Protein AF-A0A7S4J3V1-F1 (afdb_monomer_lite)

Sequence (109 aa):
AVALVLSMSFFHIDQRLPKKKGQKPKDRAREIEGALDWMRNKGVKPSGDEPVSSFEKLGSVPISRRTPEERKGDVDGVMNWMRNGKSESEDPTGDFTRIDQMLPKKKGQ

pLDDT: mean 73.28, std 11.99, range [40.47, 89.25]

Radius of gyration: 26.68 Å; chains: 1; bounding box: 65×53×40 Å

Secondary structure (DSSP, 8-state):
-HHHHHHHHHHHHHHHSPPPTT--HHHHHHHHHHHHHHHHHTT----TTS-----------------HHHHHHHHHHHHHHHHH---GGG-TT-HHHHHHHHS---TT-

Structure (mmCIF, N/CA/C/O backbone):
data_AF-A0A7S4J3V1-F1
#
_entry.id   AF-A0A7S4J3V1-F1
#
loop_
_atom_site.group_PDB
_atom_site.id
_atom_site.type_symbol
_atom_site.label_atom_id
_atom_site.label_alt_id
_atom_site.label_comp_id
_atom_site.label_asym_id
_atom_site.label_entity_id
_atom_site.label_seq_id
_atom_site.pdbx_PDB_ins_code
_atom_site.Cartn_x
_atom_site.Cartn_y
_atom_site.Cartn_z
_atom_site.occupancy
_atom_site.B_iso_or_equiv
_atom_site.auth_seq_id
_atom_site.auth_comp_id
_atom_site.auth_asym_id
_atom_site.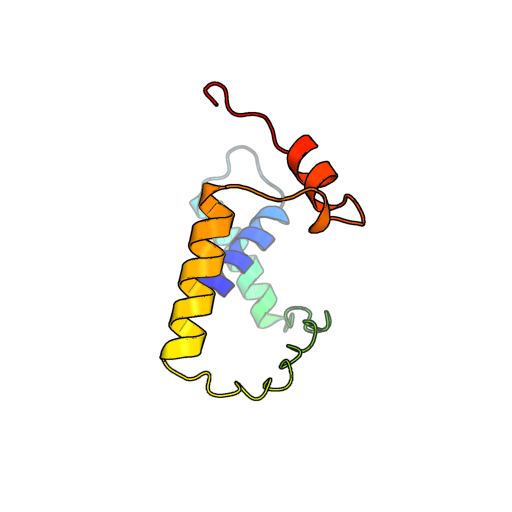auth_atom_id
_atom_site.pdbx_PDB_model_num
ATOM 1 N N . ALA A 1 1 ? 1.010 -16.928 -1.311 1.00 55.88 1 ALA A N 1
ATOM 2 C CA . ALA A 1 1 ? 0.104 -16.410 -2.362 1.00 55.88 1 ALA A CA 1
ATOM 3 C C . ALA A 1 1 ? -1.281 -17.070 -2.319 1.00 55.88 1 ALA A C 1
ATOM 5 O O . ALA A 1 1 ? -2.251 -16.371 -2.072 1.00 55.88 1 ALA A O 1
ATOM 6 N N . VAL A 1 2 ? -1.395 -18.398 -2.466 1.00 50.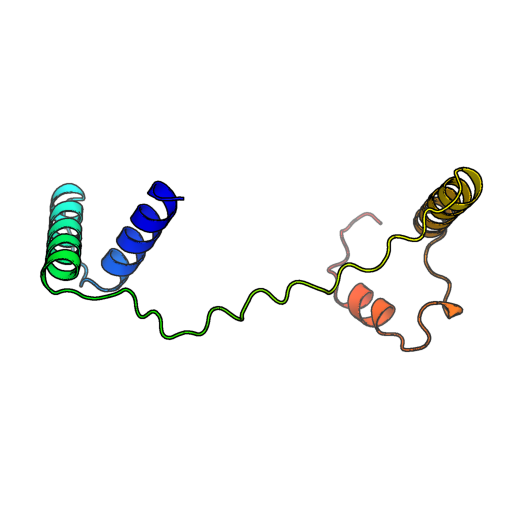22 2 VAL A N 1
ATOM 7 C CA . VAL A 1 2 ? -2.690 -19.119 -2.566 1.00 50.22 2 VAL A CA 1
ATOM 8 C C . VAL A 1 2 ? -3.631 -18.909 -1.364 1.00 50.22 2 VAL A C 1
ATOM 10 O O . VAL A 1 2 ? -4.816 -18.652 -1.553 1.00 50.22 2 VAL A O 1
ATOM 13 N N . ALA A 1 3 ? -3.112 -18.930 -0.130 1.00 56.34 3 ALA A N 1
ATOM 14 C CA . ALA A 1 3 ? -3.921 -18.708 1.078 1.00 56.34 3 ALA A CA 1
ATOM 15 C C . ALA A 1 3 ? -4.501 -17.281 1.183 1.00 56.34 3 ALA A C 1
ATOM 17 O O . ALA A 1 3 ? -5.609 -17.098 1.681 1.00 56.34 3 ALA A O 1
ATOM 18 N N . LEU A 1 4 ? -3.782 -16.274 0.668 1.00 54.53 4 LEU A N 1
ATOM 19 C CA . LEU A 1 4 ? -4.252 -14.883 0.649 1.00 54.53 4 LEU A CA 1
ATOM 20 C C . LEU A 1 4 ? -5.386 -14.697 -0.364 1.00 54.53 4 LEU A C 1
ATOM 22 O O . LEU A 1 4 ? -6.396 -14.081 -0.042 1.00 54.53 4 LEU A O 1
ATOM 26 N N . VAL A 1 5 ? -5.255 -15.293 -1.553 1.00 58.44 5 VAL A N 1
ATOM 27 C CA . VAL A 1 5 ? -6.286 -15.239 -2.604 1.00 58.44 5 VAL A CA 1
ATOM 28 C C . VAL A 1 5 ? -7.581 -15.913 -2.139 1.00 58.44 5 VAL A C 1
ATOM 30 O O . VAL A 1 5 ? -8.671 -15.377 -2.350 1.00 58.44 5 VAL A O 1
ATOM 33 N N . LEU A 1 6 ? -7.473 -17.051 -1.446 1.00 67.25 6 LEU A N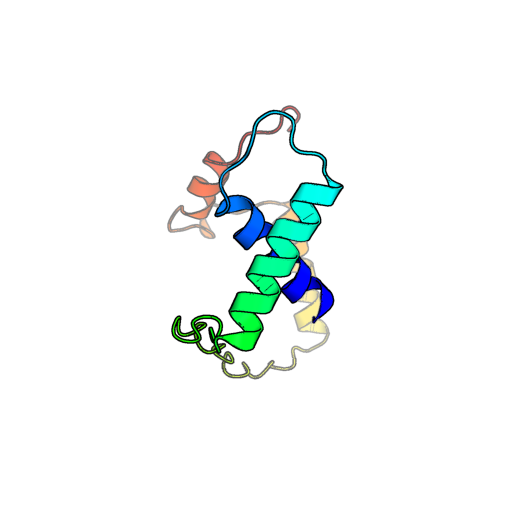 1
ATOM 34 C CA . LEU A 1 6 ? -8.626 -17.766 -0.896 1.00 67.25 6 LEU A CA 1
ATOM 35 C C . LEU A 1 6 ? -9.337 -16.959 0.206 1.00 67.25 6 LEU A C 1
ATOM 37 O O . LEU A 1 6 ? -10.562 -16.858 0.193 1.00 67.25 6 LEU A O 1
ATOM 41 N N . SER A 1 7 ? -8.571 -16.338 1.111 1.00 70.81 7 SER A N 1
ATOM 42 C CA . SER A 1 7 ? -9.101 -15.482 2.183 1.00 70.81 7 SER A CA 1
ATOM 43 C C . SER A 1 7 ? -9.833 -14.248 1.634 1.00 70.81 7 SER A C 1
ATOM 45 O O . SER A 1 7 ? -10.947 -13.932 2.053 1.00 70.81 7 SER A O 1
ATOM 47 N N . MET A 1 8 ? -9.260 -13.599 0.615 1.00 70.75 8 MET A N 1
ATOM 48 C CA . MET A 1 8 ? -9.853 -12.420 -0.024 1.00 70.75 8 MET A CA 1
ATOM 49 C C . MET A 1 8 ? -11.144 -12.759 -0.788 1.00 70.75 8 MET A C 1
ATOM 51 O O . MET A 1 8 ? -12.124 -12.016 -0.721 1.00 70.75 8 MET A O 1
ATOM 55 N N . SER A 1 9 ? -11.182 -13.925 -1.441 1.00 73.88 9 SER A N 1
ATOM 56 C CA . SER A 1 9 ? -12.381 -14.428 -2.128 1.00 73.88 9 SER A CA 1
ATOM 57 C C . SER A 1 9 ? -13.520 -14.730 -1.148 1.00 73.88 9 SER A C 1
ATOM 59 O O . SER A 1 9 ? -14.671 -14.387 -1.411 1.00 73.88 9 SER A O 1
ATOM 61 N N . PHE A 1 10 ? -13.202 -15.331 0.003 1.00 80.25 10 PHE A N 1
ATOM 62 C CA . PHE A 1 10 ? -14.186 -15.664 1.033 1.00 80.25 10 PHE A CA 1
ATOM 63 C C . PHE A 1 10 ? -14.875 -14.411 1.593 1.00 80.25 10 PHE A C 1
ATOM 65 O O . PHE A 1 10 ? -16.102 -14.357 1.668 1.00 80.25 10 PHE A O 1
ATOM 72 N N . PHE A 1 11 ? -14.098 -13.375 1.922 1.00 81.81 11 PHE A N 1
ATOM 73 C CA . PHE A 1 11 ? -14.629 -12.117 2.450 1.00 81.81 11 PHE A CA 1
ATOM 74 C C . PHE A 1 11 ? -15.527 -11.385 1.446 1.00 81.81 11 PHE A C 1
ATOM 76 O O . PHE A 1 11 ? -16.592 -10.888 1.810 1.00 81.81 11 PHE A O 1
ATOM 83 N N . HIS A 1 12 ? -15.135 -11.347 0.169 1.00 79.94 12 HIS A N 1
ATOM 84 C CA . HIS A 1 12 ? -15.938 -10.690 -0.861 1.00 79.94 12 HIS A CA 1
ATOM 85 C C . HIS A 1 12 ? -17.309 -11.360 -1.033 1.00 79.94 12 HIS A C 1
ATOM 87 O O . HIS A 1 12 ? -18.328 -10.680 -1.136 1.00 79.94 12 HIS A O 1
ATOM 93 N N . ILE A 1 13 ? -17.355 -12.693 -1.016 1.00 84.81 13 ILE A N 1
ATOM 94 C CA . ILE A 1 13 ? -18.607 -13.451 -1.134 1.00 84.81 13 ILE A CA 1
ATOM 95 C C . ILE A 1 13 ? -19.478 -13.255 0.108 1.00 84.81 13 ILE A C 1
ATOM 97 O O . ILE A 1 13 ? -20.681 -13.024 -0.018 1.00 84.81 13 ILE A O 1
ATOM 101 N N . ASP A 1 14 ? -18.878 -13.257 1.300 1.00 84.94 14 ASP A N 1
ATOM 102 C CA . ASP A 1 14 ? -19.587 -12.953 2.544 1.00 84.94 14 ASP A CA 1
ATOM 103 C C . ASP A 1 14 ? -20.265 -11.570 2.511 1.00 84.94 14 ASP A C 1
ATOM 105 O O . ASP A 1 14 ? -21.389 -11.414 2.983 1.00 84.94 14 ASP A O 1
ATOM 109 N N . GLN A 1 15 ? -19.651 -10.557 1.899 1.00 85.94 15 GLN A N 1
ATOM 110 C CA . GLN A 1 15 ? -20.277 -9.236 1.776 1.00 85.94 15 GLN A CA 1
ATOM 111 C C . GLN A 1 15 ? -21.465 -9.191 0.805 1.00 85.94 15 GLN A C 1
ATOM 113 O O . GLN A 1 15 ? -22.358 -8.360 0.973 1.00 85.94 15 GLN A O 1
ATOM 118 N N . ARG A 1 16 ? -21.482 -10.055 -0.215 1.00 83.94 16 ARG A N 1
ATOM 119 C CA . ARG A 1 16 ? -22.513 -10.075 -1.267 1.00 83.94 16 ARG A CA 1
ATOM 120 C C . ARG A 1 16 ? -23.732 -10.921 -0.899 1.00 83.94 16 ARG A C 1
ATOM 122 O O . ARG A 1 16 ? -24.808 -10.706 -1.452 1.00 83.94 16 ARG A O 1
ATOM 129 N N . LEU A 1 17 ? -23.576 -11.885 0.007 1.00 84.00 17 LEU A N 1
ATOM 130 C CA . LEU A 1 17 ? -24.668 -12.759 0.426 1.00 84.00 17 LEU A CA 1
ATOM 131 C C . LEU A 1 17 ? -25.574 -12.068 1.461 1.00 84.00 17 LEU A C 1
ATOM 133 O O . LEU A 1 17 ? -25.064 -11.517 2.443 1.00 84.00 17 LEU A O 1
ATOM 137 N N . PRO A 1 18 ? -26.910 -12.167 1.326 1.00 85.94 18 PRO A N 1
ATOM 138 C CA . PRO A 1 18 ? -27.842 -11.603 2.296 1.00 85.94 18 PRO A CA 1
ATOM 139 C C . PRO A 1 18 ? -27.617 -12.208 3.687 1.00 85.94 18 PRO A C 1
ATOM 141 O O . PRO A 1 18 ? -27.425 -13.417 3.836 1.00 85.94 18 PRO A O 1
ATOM 144 N N . LYS A 1 19 ? -27.637 -11.359 4.721 1.00 83.56 19 LYS A N 1
ATOM 145 C CA . LYS A 1 19 ? -27.446 -11.780 6.115 1.00 83.56 19 LYS A CA 1
ATOM 146 C C . LYS A 1 19 ? -28.792 -12.106 6.754 1.00 83.56 19 LYS A C 1
ATOM 148 O O . LYS A 1 19 ? -29.688 -11.265 6.785 1.00 83.56 19 LYS A O 1
ATOM 153 N N . LYS A 1 20 ? -28.924 -13.317 7.299 1.00 83.94 20 LYS A N 1
ATOM 154 C CA . LYS A 1 20 ? -30.115 -13.758 8.043 1.00 83.94 20 LYS A CA 1
ATOM 155 C C . LYS A 1 20 ? -29.902 -13.513 9.540 1.00 83.94 20 LYS A C 1
ATOM 157 O O . LYS A 1 20 ? -28.853 -13.857 10.088 1.00 83.94 20 LYS A O 1
ATOM 162 N N . LYS A 1 21 ? -30.888 -12.926 10.226 1.00 79.19 21 LYS A N 1
ATOM 163 C CA . LYS A 1 21 ? -30.811 -12.667 11.676 1.00 79.19 21 LYS A CA 1
ATOM 164 C C . LYS A 1 21 ? -30.765 -14.005 12.432 1.00 79.19 21 LYS A C 1
ATOM 166 O O . LYS A 1 21 ? -31.649 -14.833 12.253 1.00 79.19 21 LYS A O 1
ATOM 171 N N . GLY A 1 22 ? -29.735 -14.219 13.255 1.00 83.00 22 GLY A N 1
ATOM 172 C CA . GLY A 1 22 ? -29.554 -15.460 14.028 1.00 83.00 22 GLY A CA 1
ATOM 173 C C . 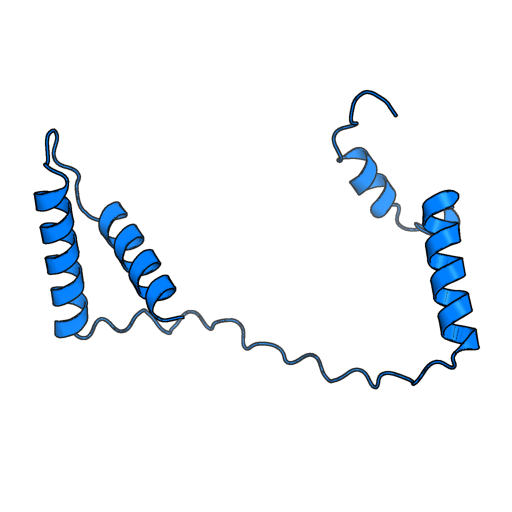GLY A 1 22 ? -28.876 -16.620 13.283 1.00 83.00 22 GLY A C 1
ATOM 174 O O . GLY A 1 22 ? -28.892 -17.746 13.775 1.00 83.00 22 GLY A O 1
ATOM 175 N N . GLN A 1 23 ? -28.276 -16.377 12.112 1.00 85.25 23 GLN A N 1
ATOM 176 C CA . GLN A 1 23 ? -27.533 -17.403 11.376 1.00 85.25 23 GLN A CA 1
ATOM 177 C C . GLN A 1 23 ? -26.318 -17.898 12.173 1.00 85.25 23 GLN A C 1
ATOM 179 O O . GLN A 1 23 ? -25.507 -17.102 12.650 1.00 85.25 23 GLN A O 1
ATOM 184 N N . LYS A 1 24 ? -26.162 -19.222 12.292 1.00 89.25 24 LYS A N 1
ATOM 185 C CA . LYS A 1 24 ? -24.990 -19.808 12.951 1.00 89.25 24 LYS A CA 1
ATOM 186 C C . LYS A 1 24 ? -23.747 -19.624 12.069 1.00 89.25 24 LYS A C 1
ATOM 188 O O . LYS A 1 24 ? -23.845 -19.811 10.854 1.00 89.25 24 LYS A O 1
ATOM 193 N N . PRO A 1 25 ? -22.558 -19.379 12.650 1.00 84.69 25 PRO A N 1
ATOM 194 C CA . PRO A 1 25 ? -21.316 -19.231 11.884 1.00 84.69 25 PRO A CA 1
ATOM 195 C C . PRO A 1 25 ? -21.018 -20.413 10.948 1.00 84.69 25 PRO A C 1
ATOM 197 O O . PRO A 1 25 ? -20.545 -20.222 9.832 1.00 84.69 25 PRO A O 1
ATOM 200 N N . LYS A 1 26 ? -21.361 -21.639 11.367 1.00 86.44 26 LYS A N 1
ATOM 201 C CA . LYS A 1 26 ? -21.192 -22.856 10.557 1.00 86.44 26 LYS A CA 1
ATOM 202 C C . LYS A 1 26 ? -22.104 -22.887 9.330 1.00 86.44 26 LYS A C 1
ATOM 204 O O . LYS A 1 26 ? -21.673 -23.297 8.257 1.00 86.44 26 LYS A O 1
ATOM 209 N N . ASP A 1 27 ? -23.349 -22.447 9.483 1.00 86.81 27 ASP A N 1
ATOM 210 C CA . ASP A 1 27 ? -24.297 -22.382 8.369 1.00 86.81 27 ASP A CA 1
ATOM 211 C C . ASP A 1 27 ? -23.902 -21.265 7.398 1.00 86.81 27 ASP A C 1
ATOM 213 O O . ASP A 1 27 ? -24.039 -21.421 6.188 1.00 86.81 27 ASP A O 1
ATOM 217 N N . ARG A 1 28 ? -23.316 -20.178 7.916 1.00 89.12 28 ARG A N 1
ATOM 218 C CA . ARG A 1 28 ? -22.748 -19.114 7.089 1.00 89.12 28 ARG A CA 1
ATOM 219 C C . ARG A 1 28 ? -21.556 -19.587 6.257 1.00 89.12 28 ARG A C 1
ATOM 221 O O . ARG A 1 28 ? -21.508 -19.313 5.062 1.00 89.12 28 ARG A O 1
ATOM 228 N N . ALA A 1 29 ? -20.630 -20.327 6.865 1.00 87.44 29 ALA A N 1
ATOM 229 C CA . ALA A 1 29 ? -19.483 -20.889 6.156 1.00 87.44 29 ALA A CA 1
ATOM 230 C C . ALA A 1 29 ? -19.918 -21.805 4.998 1.00 87.44 29 ALA A C 1
ATOM 232 O O . ALA A 1 29 ? -19.398 -21.669 3.896 1.00 87.44 29 ALA A O 1
ATOM 233 N N . ARG A 1 30 ? -20.936 -22.653 5.207 1.00 89.25 30 ARG A N 1
ATOM 234 C CA . ARG A 1 30 ? -21.484 -23.536 4.159 1.00 89.25 30 ARG A CA 1
ATOM 235 C C . ARG A 1 30 ? -22.111 -22.779 2.990 1.00 89.25 30 ARG A C 1
ATOM 237 O O . ARG A 1 30 ? -21.951 -23.189 1.846 1.00 89.25 30 ARG A O 1
ATOM 244 N N . GLU A 1 31 ? -22.831 -21.689 3.259 1.00 87.50 31 GLU A N 1
ATOM 245 C CA . GLU A 1 31 ? -23.402 -20.851 2.194 1.00 87.50 31 GLU A CA 1
ATOM 246 C C . GLU A 1 31 ? -22.295 -20.206 1.338 1.00 87.50 31 GLU A C 1
ATOM 248 O O . GLU A 1 31 ? -22.407 -20.162 0.113 1.00 87.50 31 GLU A O 1
ATOM 253 N N . ILE A 1 32 ? -21.200 -19.765 1.967 1.00 87.81 32 ILE A N 1
ATOM 254 C CA . ILE A 1 32 ? -20.043 -19.190 1.263 1.00 87.81 32 ILE A CA 1
ATOM 255 C C . ILE A 1 32 ? -19.283 -20.265 0.475 1.00 87.81 32 ILE A C 1
ATOM 257 O O . ILE A 1 32 ? -18.900 -20.025 -0.668 1.00 87.81 32 ILE A O 1
ATOM 261 N N . GLU A 1 33 ? -19.098 -21.460 1.042 1.00 87.25 33 GLU A N 1
ATOM 262 C CA . GLU A 1 33 ? -18.501 -22.607 0.345 1.00 87.25 33 GLU A CA 1
ATOM 263 C C . GLU A 1 33 ? -19.316 -23.010 -0.888 1.00 87.25 33 GLU A C 1
ATOM 265 O O . GLU A 1 33 ? -18.736 -23.218 -1.951 1.00 87.25 33 GLU A O 1
ATOM 270 N N . GLY A 1 34 ? -20.648 -23.048 -0.785 1.00 87.25 34 GLY A N 1
ATOM 271 C CA . GLY A 1 34 ? -21.525 -23.342 -1.921 1.00 87.25 34 GLY A CA 1
ATOM 272 C C . GLY A 1 34 ? -21.445 -22.288 -3.028 1.00 87.25 34 GLY A C 1
ATOM 273 O O . GLY A 1 34 ? -21.411 -22.629 -4.209 1.00 87.25 34 GLY A O 1
ATOM 274 N N . ALA A 1 35 ? -21.347 -21.006 -2.664 1.00 84.50 35 ALA A N 1
ATOM 275 C CA . ALA A 1 35 ? -21.132 -19.928 -3.628 1.00 84.50 35 ALA A CA 1
ATOM 276 C C . ALA A 1 35 ? -19.743 -20.012 -4.294 1.00 84.50 35 ALA A C 1
ATOM 278 O O . ALA A 1 35 ? -19.631 -19.821 -5.505 1.00 84.50 35 ALA A O 1
ATOM 279 N N . LEU A 1 36 ? -18.695 -20.353 -3.534 1.00 82.06 36 LEU A N 1
ATOM 280 C CA . LEU A 1 36 ? -17.345 -20.584 -4.061 1.00 82.06 36 LEU A CA 1
ATOM 281 C C . LEU A 1 36 ? -17.293 -21.779 -5.020 1.00 82.06 36 LEU A C 1
ATOM 283 O O . LEU A 1 36 ? -16.668 -21.682 -6.076 1.00 82.06 36 LEU A O 1
ATOM 287 N N . ASP A 1 37 ? -17.933 -22.892 -4.665 1.00 85.31 37 ASP A N 1
ATOM 288 C CA . ASP A 1 37 ? -18.006 -24.089 -5.507 1.00 85.31 37 ASP A CA 1
ATOM 289 C C . ASP A 1 37 ? -18.759 -23.802 -6.811 1.00 85.31 37 ASP A C 1
ATOM 291 O O . ASP A 1 37 ? -18.285 -24.123 -7.902 1.00 85.31 37 ASP A O 1
ATOM 295 N N . TRP A 1 38 ? -19.866 -23.059 -6.723 1.00 83.19 38 TRP A N 1
ATOM 296 C CA . TRP A 1 38 ? -20.603 -22.599 -7.895 1.00 83.19 38 TRP A CA 1
ATOM 297 C C . TRP A 1 38 ? -19.742 -21.723 -8.818 1.00 83.19 38 TRP A C 1
ATOM 299 O O . TRP A 1 38 ? -19.738 -21.940 -10.029 1.00 83.19 38 TRP A O 1
ATOM 309 N N . MET A 1 39 ? -18.963 -20.783 -8.271 1.00 77.44 39 MET A N 1
ATOM 310 C CA . MET A 1 39 ? -18.062 -19.930 -9.060 1.00 77.44 39 MET A CA 1
ATOM 311 C C . MET A 1 39 ? -16.955 -20.729 -9.762 1.00 77.44 39 MET A C 1
ATOM 313 O O . MET A 1 39 ? -16.644 -20.451 -10.924 1.00 77.44 39 MET A O 1
ATOM 317 N N . ARG A 1 40 ? -16.390 -21.739 -9.087 1.00 76.94 40 ARG A N 1
ATOM 318 C CA . ARG A 1 40 ? -15.371 -22.634 -9.661 1.00 76.94 40 ARG A CA 1
ATOM 319 C C . ARG A 1 40 ? -15.946 -23.500 -10.780 1.00 76.94 40 ARG A C 1
ATOM 321 O O . ARG A 1 40 ? -15.326 -23.614 -11.834 1.00 76.94 40 ARG A O 1
ATOM 328 N N . ASN A 1 41 ? -17.146 -24.045 -10.586 1.00 76.81 41 ASN A N 1
ATOM 329 C CA . ASN A 1 41 ? -17.761 -24.981 -11.530 1.00 76.81 41 ASN A CA 1
ATOM 330 C C . ASN A 1 41 ? -18.443 -24.279 -12.714 1.00 76.81 41 ASN A C 1
ATOM 332 O O . ASN A 1 41 ? -18.566 -24.865 -13.787 1.00 76.81 41 ASN A O 1
ATOM 336 N N . LYS A 1 42 ? -18.878 -23.021 -12.556 1.00 68.56 42 LYS A N 1
ATOM 337 C CA . LYS A 1 42 ? -19.463 -22.210 -13.639 1.00 68.56 42 LYS A CA 1
ATOM 338 C C . LYS A 1 42 ? -18.438 -21.424 -14.454 1.00 68.56 42 LYS A 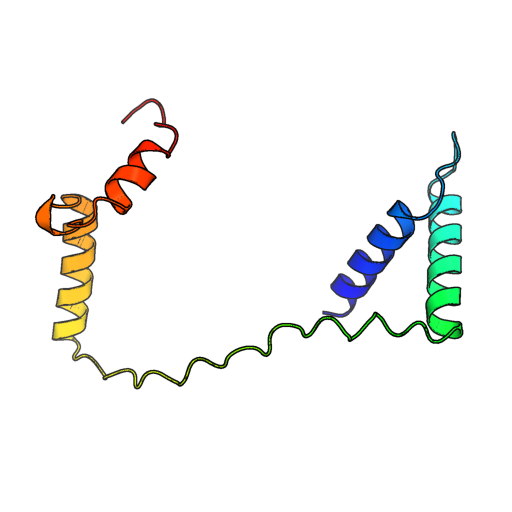C 1
ATOM 340 O O . LYS A 1 42 ? -18.833 -20.693 -15.356 1.00 68.56 42 LYS A O 1
ATOM 345 N N . GLY A 1 43 ? -17.141 -21.591 -14.182 1.00 57.59 43 GLY A N 1
ATOM 346 C CA . GLY A 1 43 ? -16.091 -20.942 -14.963 1.00 57.59 43 GLY A CA 1
ATOM 347 C C . GLY A 1 43 ? -16.133 -19.420 -14.852 1.00 57.59 43 GLY A C 1
ATOM 348 O O . GLY A 1 43 ? -15.823 -18.730 -15.823 1.00 57.59 43 GLY A O 1
ATOM 349 N N . VAL A 1 44 ? -16.514 -18.891 -13.681 1.00 55.25 44 VAL A N 1
ATOM 350 C CA . VAL A 1 44 ? -16.358 -17.465 -13.387 1.00 55.25 44 VAL A CA 1
ATOM 351 C C . VAL A 1 44 ? -14.860 -17.227 -13.261 1.00 55.25 44 VAL A C 1
ATOM 353 O O . VAL A 1 44 ? -14.271 -17.372 -12.190 1.00 55.25 44 VAL A O 1
ATOM 356 N N . LYS A 1 45 ? -14.210 -16.935 -14.390 1.00 55.62 45 LYS A N 1
ATOM 357 C CA . LYS A 1 45 ? -12.856 -16.396 -14.373 1.00 55.62 45 LYS A CA 1
ATOM 358 C C . LYS A 1 45 ? -12.931 -15.155 -13.479 1.00 55.62 45 LYS A C 1
ATOM 360 O O . LYS A 1 45 ? -13.834 -14.343 -13.705 1.00 55.62 45 LYS A O 1
ATOM 365 N N . PRO A 1 46 ? -12.079 -15.004 -12.446 1.00 57.12 46 PRO A N 1
ATOM 366 C CA . PRO A 1 46 ? -11.959 -13.706 -11.798 1.00 57.12 46 PRO A CA 1
ATOM 367 C C . PRO A 1 46 ? -11.714 -12.727 -12.938 1.00 57.12 46 PRO A C 1
ATOM 369 O O . PRO A 1 46 ? -10.803 -12.986 -13.720 1.00 57.12 46 PRO A O 1
ATOM 372 N N . SER A 1 47 ? -12.607 -11.745 -13.107 1.00 48.41 47 SER A N 1
ATOM 373 C CA . SER A 1 47 ? -12.549 -10.755 -14.183 1.00 48.41 47 SER A CA 1
ATOM 374 C C . SER A 1 47 ? -11.101 -10.315 -14.333 1.00 48.41 47 SER A C 1
ATOM 376 O O . SER A 1 47 ? -10.579 -9.588 -13.492 1.00 48.41 47 SER A O 1
ATOM 378 N N . GLY A 1 48 ? -10.441 -10.859 -15.353 1.00 52.75 48 GLY A N 1
ATOM 379 C CA . GLY A 1 48 ? -9.034 -10.631 -15.658 1.00 52.75 48 GLY A CA 1
ATOM 380 C C . GLY A 1 48 ? -8.873 -9.391 -16.523 1.00 52.75 48 GLY A C 1
ATOM 381 O O . GLY A 1 48 ? -7.871 -9.265 -17.211 1.00 52.75 48 GLY A O 1
ATOM 382 N N . ASP A 1 49 ? -9.887 -8.527 -16.511 1.00 52.72 49 ASP A N 1
ATOM 383 C CA . ASP A 1 49 ? -10.065 -7.418 -17.436 1.00 52.72 49 ASP A CA 1
ATOM 384 C C . ASP A 1 49 ? -10.065 -6.060 -16.721 1.00 52.72 49 ASP A C 1
ATOM 386 O O . ASP A 1 49 ? -10.416 -5.051 -17.323 1.00 52.72 49 ASP A O 1
ATOM 390 N N . GLU A 1 50 ? -9.639 -5.991 -15.454 1.00 54.31 50 GLU A N 1
ATOM 391 C CA . GLU A 1 50 ? -8.852 -4.810 -15.105 1.00 54.31 50 GLU A CA 1
ATOM 392 C C . GLU A 1 50 ? -7.450 -5.087 -15.635 1.00 54.31 50 GLU A C 1
ATOM 394 O O . GLU A 1 50 ? -6.840 -6.077 -15.207 1.00 54.31 50 GLU A O 1
ATOM 399 N N . PRO A 1 51 ? -6.917 -4.263 -16.557 1.00 57.41 51 PRO A N 1
ATOM 400 C CA . PRO A 1 51 ? -5.490 -4.262 -16.772 1.00 57.41 51 PRO A CA 1
ATOM 401 C C . PRO A 1 51 ? -4.890 -3.891 -15.420 1.00 57.41 51 PRO A C 1
ATOM 403 O O . PRO A 1 51 ? -4.858 -2.720 -15.049 1.00 57.41 51 PRO A O 1
ATOM 406 N N . VAL A 1 52 ? -4.444 -4.896 -14.656 1.00 56.38 52 VAL A N 1
ATOM 407 C CA . VAL A 1 52 ? -3.415 -4.692 -13.645 1.00 56.38 52 VAL A CA 1
ATOM 408 C C . VAL A 1 52 ? -2.362 -3.903 -14.385 1.00 56.38 52 VAL A C 1
ATOM 410 O O . VAL A 1 52 ? -1.812 -4.416 -15.362 1.00 56.38 52 VAL A O 1
ATOM 413 N N . SER A 1 53 ? -2.234 -2.621 -14.036 1.00 57.88 53 SER A N 1
ATOM 414 C CA . SER A 1 53 ? -1.328 -1.703 -14.705 1.00 57.88 53 SER A CA 1
ATOM 415 C C . SER A 1 53 ? -0.030 -2.466 -14.874 1.00 57.88 53 SER A C 1
ATOM 417 O O . SER A 1 53 ? 0.541 -2.924 -13.879 1.00 57.88 53 SER A O 1
ATOM 419 N N . SER A 1 54 ? 0.317 -2.770 -16.134 1.00 62.78 54 SER A N 1
ATOM 420 C CA . SER A 1 54 ? 1.498 -3.569 -16.446 1.00 62.78 54 SER A CA 1
ATOM 421 C C . SER A 1 54 ? 2.597 -3.024 -15.570 1.00 62.78 54 SER A C 1
ATOM 423 O O . SER A 1 54 ? 2.812 -1.815 -15.597 1.00 62.78 54 SER A O 1
ATOM 425 N N . PHE A 1 55 ? 3.192 -3.877 -14.731 1.00 60.84 55 PHE A N 1
ATOM 426 C CA . PHE A 1 55 ? 4.265 -3.457 -13.847 1.00 60.84 55 PHE A CA 1
ATOM 427 C C . PHE A 1 55 ? 5.303 -2.784 -14.736 1.00 60.84 55 PHE A C 1
ATOM 429 O O . PHE A 1 55 ? 6.010 -3.462 -15.487 1.00 60.84 55 PHE A O 1
ATOM 436 N N . GLU A 1 56 ? 5.308 -1.450 -14.725 1.00 66.44 56 GLU A N 1
ATOM 437 C CA . GLU A 1 56 ? 6.240 -0.660 -15.496 1.00 66.44 56 GLU A CA 1
ATOM 438 C C . GLU A 1 56 ? 7.573 -0.962 -14.854 1.00 66.44 56 GLU A C 1
ATOM 440 O O . GLU A 1 56 ? 7.909 -0.481 -13.770 1.00 66.44 56 GLU A O 1
ATOM 445 N N . LYS A 1 57 ? 8.296 -1.885 -15.482 1.00 65.38 57 LYS A N 1
ATOM 446 C CA . LYS A 1 57 ? 9.637 -2.237 -15.081 1.00 65.38 57 LYS A CA 1
ATOM 447 C C . LYS A 1 57 ? 10.452 -0.994 -15.379 1.00 65.38 57 LYS A C 1
ATOM 449 O O . LYS A 1 57 ? 10.907 -0.823 -16.507 1.00 65.38 57 LYS A O 1
ATOM 454 N N . LEU A 1 58 ? 10.532 -0.105 -14.387 1.00 65.44 58 LEU A N 1
ATOM 455 C CA . LEU A 1 58 ? 11.319 1.114 -14.443 1.00 65.44 58 LEU A CA 1
ATOM 456 C C . LEU A 1 58 ? 12.659 0.714 -15.046 1.00 65.44 58 LEU A C 1
ATOM 458 O O . LEU A 1 58 ? 13.318 -0.201 -14.533 1.00 65.44 58 LEU A O 1
ATOM 462 N N . GLY A 1 59 ? 12.981 1.309 -16.200 1.00 62.56 59 GLY A N 1
ATOM 463 C CA . GLY A 1 59 ? 14.234 1.045 -16.890 1.00 62.56 59 GLY A CA 1
ATOM 464 C C . GLY A 1 59 ? 15.336 1.112 -15.850 1.00 62.56 59 GLY A C 1
ATOM 465 O O . GLY A 1 59 ? 15.351 2.043 -15.044 1.00 62.56 59 GLY A O 1
ATOM 466 N N . SER A 1 60 ? 16.164 0.069 -15.773 1.00 63.97 60 SER A N 1
ATOM 467 C CA . SER A 1 60 ? 17.204 0.002 -14.756 1.00 63.97 60 SER A CA 1
ATOM 468 C C . SER A 1 60 ? 18.049 1.256 -14.892 1.00 63.97 60 SER A C 1
ATOM 470 O O . SER A 1 60 ? 18.791 1.398 -15.862 1.00 63.97 60 SER A O 1
ATOM 472 N N . VAL A 1 61 ? 17.881 2.189 -13.953 1.00 62.91 61 VAL A N 1
ATOM 473 C CA . VAL A 1 61 ? 18.723 3.373 -13.897 1.00 62.91 61 VAL A CA 1
ATOM 474 C C . VAL A 1 61 ? 20.126 2.816 -13.710 1.00 62.91 61 VAL A C 1
ATOM 476 O O . VAL A 1 61 ? 20.326 2.050 -12.759 1.00 62.91 61 VAL A O 1
ATOM 479 N N . PRO A 1 62 ? 21.075 3.093 -14.621 1.00 61.91 62 PRO A N 1
ATOM 480 C CA . PRO A 1 62 ? 22.441 2.662 -14.420 1.00 61.91 62 PRO A CA 1
ATOM 481 C C . PRO A 1 62 ? 22.867 3.233 -13.075 1.00 61.91 62 PRO A C 1
ATOM 483 O O . PRO A 1 62 ? 22.950 4.449 -12.902 1.00 61.91 62 PRO A O 1
ATOM 486 N N . ILE A 1 63 ? 23.038 2.350 -12.089 1.00 59.09 63 ILE A N 1
ATOM 487 C CA . ILE A 1 63 ? 23.491 2.763 -10.774 1.00 59.09 63 ILE A CA 1
ATOM 488 C C . ILE A 1 63 ? 24.944 3.163 -10.996 1.00 59.09 63 ILE A C 1
ATOM 490 O O . ILE A 1 63 ? 25.838 2.325 -11.132 1.00 59.09 63 ILE A O 1
ATOM 494 N N . SER A 1 64 ? 25.166 4.461 -11.196 1.00 63.22 64 SER A N 1
ATOM 495 C CA . SER A 1 64 ? 26.519 4.976 -11.289 1.00 63.22 64 SER A CA 1
ATOM 496 C C . SER A 1 64 ? 27.182 4.603 -9.972 1.00 63.22 64 SER A C 1
ATOM 498 O O . SER A 1 64 ? 26.670 4.911 -8.890 1.00 63.22 64 SER A O 1
ATOM 500 N N . ARG A 1 65 ? 28.244 3.803 -10.055 1.00 67.75 65 ARG A N 1
ATOM 501 C CA . ARG A 1 65 ? 28.936 3.255 -8.892 1.00 67.75 65 ARG A CA 1
ATOM 502 C C . ARG A 1 65 ? 29.628 4.426 -8.193 1.00 67.75 65 ARG A C 1
ATOM 504 O O . ARG A 1 65 ? 30.772 4.725 -8.502 1.00 67.75 65 ARG A O 1
ATOM 511 N N . ARG A 1 66 ? 28.925 5.091 -7.270 1.00 71.06 66 ARG A N 1
ATOM 512 C CA . ARG A 1 66 ? 29.513 6.152 -6.441 1.00 71.06 66 ARG A CA 1
ATOM 513 C C . ARG A 1 66 ? 30.738 5.611 -5.721 1.00 71.06 66 ARG A C 1
ATOM 515 O O . ARG A 1 66 ? 30.701 4.467 -5.238 1.00 71.06 66 ARG A O 1
ATOM 522 N N . THR A 1 67 ? 31.796 6.402 -5.632 1.00 79.31 67 THR A N 1
ATOM 523 C CA . THR A 1 67 ? 32.974 6.051 -4.841 1.00 79.31 67 THR A CA 1
ATOM 524 C C . THR A 1 67 ? 32.605 5.981 -3.352 1.00 79.31 67 THR A C 1
ATOM 526 O O . THR A 1 67 ? 31.569 6.511 -2.932 1.00 79.31 67 THR A O 1
ATOM 529 N N . PRO A 1 68 ? 33.384 5.269 -2.523 1.00 79.69 68 PRO A N 1
ATOM 530 C CA . PRO A 1 68 ? 33.176 5.265 -1.075 1.00 79.69 68 PRO A CA 1
ATOM 531 C C . PRO A 1 68 ? 33.127 6.678 -0.467 1.00 79.69 68 PRO A C 1
ATOM 533 O O . PRO A 1 68 ? 32.341 6.918 0.449 1.00 79.69 68 PRO A O 1
ATOM 536 N N . GLU A 1 69 ? 33.915 7.611 -1.004 1.00 83.75 69 GLU A N 1
ATOM 537 C CA . GLU A 1 69 ? 33.994 9.005 -0.560 1.00 83.75 69 GLU A CA 1
ATOM 538 C C . GLU A 1 69 ? 32.709 9.775 -0.883 1.00 83.75 69 GLU A C 1
ATOM 540 O O . GLU A 1 69 ? 32.170 10.458 -0.013 1.00 83.75 69 GLU A O 1
ATOM 545 N N . GLU A 1 70 ? 32.171 9.609 -2.095 1.00 83.38 70 GLU A N 1
ATOM 546 C CA . GLU A 1 70 ? 30.902 10.222 -2.504 1.00 83.38 70 GLU A CA 1
ATOM 547 C C . GLU A 1 70 ? 29.746 9.728 -1.631 1.00 83.38 70 GLU A C 1
ATOM 549 O O . GLU A 1 70 ? 28.976 10.530 -1.108 1.00 83.38 70 GLU A O 1
ATOM 554 N N . ARG A 1 71 ? 29.678 8.413 -1.375 1.00 82.88 71 ARG A N 1
ATOM 555 C CA . ARG A 1 71 ? 28.635 7.831 -0.511 1.00 82.88 71 ARG A CA 1
ATOM 556 C C . ARG A 1 71 ? 28.704 8.359 0.915 1.00 82.88 71 ARG A C 1
ATOM 558 O O . ARG A 1 71 ? 27.667 8.534 1.548 1.00 82.88 71 ARG A O 1
ATOM 565 N N . LYS A 1 72 ? 29.912 8.586 1.436 1.00 85.94 72 LYS A N 1
ATOM 566 C CA . LYS A 1 72 ? 30.093 9.194 2.755 1.00 85.94 72 LYS A CA 1
ATOM 567 C C . LYS A 1 72 ? 29.553 10.626 2.764 1.00 85.94 72 LYS A C 1
ATOM 569 O O . LYS A 1 72 ? 28.807 10.970 3.673 1.00 85.94 72 LYS A O 1
ATOM 574 N N . GLY A 1 73 ? 29.860 11.409 1.729 1.00 85.00 73 GLY A N 1
ATOM 575 C CA . GLY A 1 73 ? 29.321 12.759 1.553 1.00 85.00 73 GLY A CA 1
ATOM 576 C C . GLY A 1 73 ? 27.793 12.788 1.481 1.00 85.00 73 GLY A C 1
ATOM 577 O O . GLY A 1 73 ? 27.171 13.626 2.127 1.00 85.00 73 GLY A O 1
ATOM 578 N N . ASP A 1 74 ? 27.180 11.835 0.776 1.00 84.88 74 ASP A N 1
ATOM 579 C CA . ASP A 1 74 ? 25.720 11.709 0.708 1.00 84.88 74 ASP A CA 1
ATOM 580 C C . ASP A 1 74 ? 25.102 11.432 2.086 1.00 84.88 74 ASP A C 1
ATOM 582 O O . ASP A 1 74 ? 24.117 12.060 2.473 1.00 84.88 74 ASP A O 1
ATOM 586 N N . VAL A 1 75 ? 25.686 10.495 2.843 1.00 87.31 75 VAL A N 1
ATOM 587 C CA . VAL A 1 75 ? 25.220 10.146 4.194 1.00 87.31 7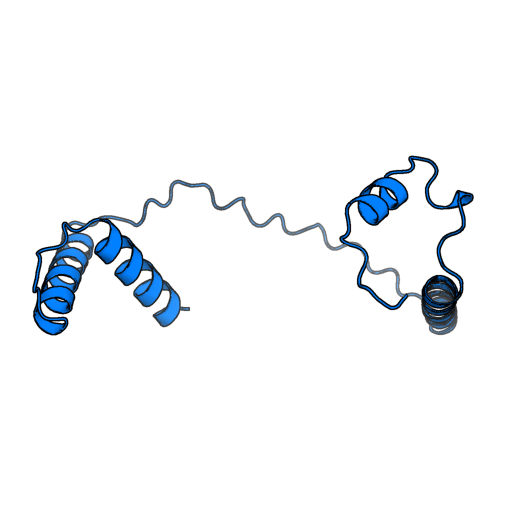5 VAL A CA 1
ATOM 588 C C . VAL A 1 75 ? 25.369 11.337 5.134 1.00 87.31 75 VAL A C 1
ATOM 590 O O . VAL A 1 75 ? 24.425 11.663 5.855 1.00 87.31 75 VAL A O 1
ATOM 593 N N . ASP A 1 76 ? 26.516 12.013 5.104 1.00 87.00 76 ASP A N 1
ATOM 594 C CA . ASP A 1 76 ? 26.767 13.202 5.916 1.00 87.00 76 ASP A CA 1
ATOM 595 C C . ASP A 1 76 ? 25.811 14.344 5.538 1.00 87.00 76 ASP A C 1
ATOM 597 O O . ASP A 1 76 ? 25.276 15.007 6.428 1.00 87.00 76 ASP A O 1
ATOM 601 N N . GLY A 1 77 ? 25.513 14.520 4.247 1.00 86.00 77 GLY A N 1
ATOM 602 C CA . GLY A 1 77 ? 24.545 15.495 3.744 1.00 86.00 77 GLY A CA 1
ATOM 603 C C . GLY A 1 77 ? 23.121 15.224 4.230 1.00 86.00 77 GLY A C 1
ATOM 604 O O . GLY A 1 77 ? 22.484 16.114 4.794 1.00 86.00 77 GLY A O 1
ATOM 605 N N . VAL A 1 78 ? 22.643 13.982 4.111 1.00 84.69 78 VAL A N 1
ATOM 606 C CA . VAL A 1 78 ? 21.322 13.570 4.622 1.00 84.69 78 VAL A CA 1
ATOM 607 C C . VAL A 1 78 ? 21.244 13.739 6.141 1.00 84.69 78 VAL A C 1
ATOM 609 O O . VAL A 1 78 ? 20.247 14.223 6.675 1.00 84.69 78 VAL A O 1
ATOM 612 N N . MET A 1 79 ? 22.307 13.377 6.856 1.00 83.88 79 MET A N 1
ATOM 613 C CA . MET A 1 79 ? 22.380 13.506 8.310 1.00 83.88 79 MET A CA 1
ATOM 614 C C . MET A 1 79 ? 22.416 14.968 8.767 1.00 83.88 79 MET A C 1
ATOM 616 O O . MET A 1 79 ? 21.800 15.314 9.774 1.00 83.88 79 MET A O 1
ATOM 620 N N . ASN A 1 80 ? 23.117 15.833 8.035 1.00 85.25 80 ASN A N 1
ATOM 621 C CA . ASN A 1 80 ? 23.128 17.272 8.268 1.00 85.25 80 ASN A CA 1
ATOM 622 C C . ASN A 1 80 ? 21.746 17.890 8.014 1.00 85.25 80 ASN A C 1
ATOM 624 O O . ASN A 1 80 ? 21.272 18.681 8.825 1.00 85.25 80 ASN A O 1
ATOM 628 N N . TRP A 1 81 ? 21.076 17.467 6.942 1.00 78.62 81 TRP A N 1
ATOM 629 C CA . TRP A 1 81 ? 19.729 17.904 6.580 1.00 78.62 81 TRP A CA 1
ATOM 630 C C . TRP A 1 81 ? 18.676 17.497 7.619 1.00 78.62 81 TRP A C 1
ATOM 632 O O . TRP A 1 81 ? 17.874 18.322 8.046 1.00 78.62 81 TRP A O 1
ATOM 642 N N . MET A 1 82 ? 18.726 16.259 8.126 1.00 78.31 82 MET A N 1
ATOM 643 C CA . MET A 1 82 ? 17.829 15.819 9.205 1.00 78.31 82 MET A CA 1
ATOM 644 C C . MET A 1 82 ? 18.040 16.592 10.514 1.00 78.31 82 MET A C 1
ATOM 646 O O . MET A 1 82 ? 17.089 16.771 11.271 1.00 78.31 82 MET A O 1
ATOM 650 N N . ARG A 1 83 ? 19.276 17.022 10.803 1.00 81.12 83 ARG A N 1
ATOM 651 C CA . ARG A 1 83 ? 19.616 17.728 12.050 1.00 81.12 83 ARG A CA 1
ATOM 652 C C . ARG A 1 83 ? 19.304 19.220 12.012 1.00 81.12 83 ARG A C 1
ATOM 654 O O . ARG A 1 83 ? 18.842 19.749 13.015 1.00 81.12 83 ARG A O 1
ATOM 661 N N . ASN A 1 84 ? 19.568 19.882 10.889 1.00 79.00 84 ASN A N 1
ATOM 662 C CA . ASN A 1 84 ? 19.422 21.335 10.762 1.00 79.00 84 ASN A CA 1
ATOM 663 C C . ASN A 1 84 ? 18.114 21.756 10.077 1.00 79.00 84 ASN A C 1
ATOM 665 O O . ASN A 1 84 ? 17.800 22.943 10.044 1.00 79.00 84 ASN A O 1
ATOM 669 N N . GLY A 1 85 ? 17.331 20.797 9.576 1.00 69.00 85 GLY A N 1
ATOM 670 C CA . GLY A 1 85 ? 16.088 21.071 8.868 1.00 69.00 85 GLY A CA 1
ATOM 671 C C . GLY A 1 85 ? 16.316 21.671 7.479 1.00 69.00 85 GLY A C 1
ATOM 672 O O . GLY A 1 85 ? 17.440 21.786 6.990 1.00 69.00 85 GLY A O 1
ATOM 673 N N . LYS A 1 86 ? 15.210 22.022 6.822 1.00 64.25 86 LYS A N 1
ATOM 674 C CA . LYS A 1 86 ? 15.208 22.582 5.467 1.00 64.25 86 LYS A CA 1
ATOM 675 C C . LYS A 1 86 ? 15.560 24.064 5.499 1.00 64.25 86 LYS A C 1
ATOM 677 O O . LYS A 1 86 ? 15.000 24.812 6.297 1.00 64.25 86 LYS A O 1
ATOM 682 N N . SER A 1 87 ? 16.417 24.497 4.578 1.00 62.03 87 SER A N 1
ATOM 683 C CA . SER A 1 87 ? 16.502 25.917 4.230 1.00 62.03 87 SER A CA 1
ATOM 684 C C . SER A 1 87 ? 15.371 26.272 3.257 1.00 62.03 87 SER A C 1
ATOM 686 O O . SER A 1 87 ? 15.005 25.457 2.411 1.00 62.03 87 SER A O 1
ATOM 688 N N . GLU A 1 88 ? 14.818 27.483 3.353 1.00 58.56 88 GLU A N 1
ATOM 689 C CA . GLU A 1 88 ? 13.730 27.977 2.482 1.00 58.56 88 GLU A CA 1
ATOM 690 C C . GLU A 1 88 ? 14.104 27.920 0.983 1.00 58.56 88 GLU A C 1
ATOM 692 O O . GLU A 1 88 ? 13.249 27.774 0.115 1.00 58.56 88 GLU A O 1
ATOM 697 N N . SER A 1 89 ? 15.408 27.938 0.684 1.00 65.06 89 SER A N 1
ATOM 698 C CA . SER A 1 89 ? 15.979 27.780 -0.658 1.00 65.06 89 SER A CA 1
ATOM 699 C C . SER A 1 89 ? 15.749 26.398 -1.285 1.00 65.06 89 SER A C 1
ATOM 701 O O . SER A 1 89 ? 15.848 26.276 -2.505 1.00 65.06 89 SER A O 1
ATOM 703 N N . GLU A 1 90 ? 15.503 25.353 -0.492 1.00 64.19 90 GLU A N 1
ATOM 704 C CA . GLU A 1 90 ? 15.339 23.975 -0.985 1.00 64.19 90 GLU A CA 1
ATOM 705 C C . GLU A 1 90 ? 13.874 23.608 -1.277 1.00 64.19 90 GLU A C 1
ATOM 707 O O . GLU A 1 90 ? 13.593 22.499 -1.731 1.00 64.19 90 GLU A O 1
ATOM 712 N N . ASP A 1 91 ? 12.941 24.541 -1.058 1.00 68.19 91 ASP A N 1
ATOM 713 C CA . ASP A 1 91 ? 11.521 24.408 -1.400 1.00 68.19 91 ASP A CA 1
ATOM 714 C C . ASP A 1 91 ? 11.017 25.647 -2.171 1.00 68.19 91 ASP A C 1
ATOM 716 O O . ASP A 1 91 ? 10.129 26.355 -1.698 1.00 68.19 91 ASP A O 1
ATOM 720 N N . PRO A 1 92 ? 11.548 25.938 -3.378 1.00 70.06 92 PRO A N 1
ATOM 721 C CA . PRO A 1 92 ? 11.183 27.140 -4.138 1.00 70.06 92 PRO A CA 1
ATOM 722 C C . PRO A 1 92 ? 9.709 27.168 -4.572 1.00 70.06 92 PRO A C 1
ATOM 724 O O . PRO A 1 92 ? 9.200 28.218 -4.954 1.00 70.06 92 PRO A O 1
ATOM 727 N N . THR A 1 93 ? 9.027 26.019 -4.537 1.00 76.88 93 THR A N 1
ATOM 728 C CA . THR A 1 93 ? 7.596 25.895 -4.866 1.00 76.88 93 THR A CA 1
ATOM 729 C C . THR A 1 93 ? 6.713 25.941 -3.609 1.00 76.88 93 THR A C 1
ATOM 731 O O . THR A 1 93 ? 5.518 26.205 -3.705 1.00 76.88 93 THR A O 1
ATOM 734 N N . GLY A 1 94 ? 7.287 25.749 -2.416 1.00 72.69 94 GLY A N 1
ATOM 735 C CA . GLY A 1 94 ? 6.560 25.759 -1.144 1.00 72.69 94 GLY A CA 1
ATOM 736 C C . GLY A 1 94 ? 5.709 24.506 -0.895 1.00 72.69 94 GLY A C 1
ATOM 737 O O . GLY A 1 94 ? 4.909 24.477 0.047 1.00 72.69 94 GLY A O 1
ATOM 738 N N . ASP A 1 95 ? 5.843 23.475 -1.730 1.00 79.44 95 ASP A N 1
ATOM 739 C CA . ASP A 1 95 ? 5.008 22.273 -1.688 1.00 79.44 95 ASP A CA 1
ATOM 740 C C . ASP A 1 95 ? 5.248 21.484 -0.403 1.00 79.44 95 ASP A C 1
ATOM 742 O O . ASP A 1 95 ? 4.308 21.014 0.247 1.00 79.44 95 ASP A O 1
ATOM 746 N N . PHE A 1 96 ? 6.509 21.376 0.014 1.00 73.44 96 PHE A N 1
ATOM 747 C CA . PHE A 1 96 ? 6.851 20.661 1.233 1.00 73.44 96 PHE A CA 1
ATOM 748 C C . PHE A 1 96 ? 6.416 21.421 2.483 1.00 73.44 96 PHE A C 1
ATOM 750 O O . PHE A 1 96 ? 5.955 20.799 3.440 1.00 73.44 96 PHE A O 1
ATOM 757 N N . THR A 1 97 ? 6.519 22.748 2.461 1.00 73.62 97 THR A N 1
ATOM 758 C CA . THR A 1 97 ? 6.030 23.630 3.529 1.00 73.62 97 THR A CA 1
ATOM 759 C C . THR A 1 97 ? 4.519 23.493 3.701 1.00 73.62 97 THR A C 1
ATOM 761 O O . THR A 1 97 ? 4.012 23.381 4.818 1.00 73.62 97 THR A O 1
ATOM 764 N N . ARG A 1 98 ? 3.780 23.426 2.589 1.00 80.00 98 ARG A N 1
ATOM 765 C CA . ARG A 1 98 ? 2.330 23.220 2.595 1.00 80.00 98 ARG A CA 1
ATOM 766 C C . ARG A 1 98 ? 1.943 21.857 3.173 1.00 80.00 98 ARG A C 1
ATOM 768 O O . ARG A 1 98 ? 0.975 21.773 3.924 1.00 80.00 98 ARG A O 1
ATOM 775 N N . ILE A 1 99 ? 2.684 20.800 2.838 1.00 80.62 99 ILE A N 1
ATOM 776 C CA . ILE A 1 99 ? 2.457 19.455 3.388 1.00 80.62 99 ILE A CA 1
ATOM 777 C C . ILE A 1 99 ? 2.733 19.432 4.895 1.00 80.62 99 ILE A C 1
ATOM 779 O O . ILE A 1 99 ? 1.931 18.876 5.642 1.00 80.62 99 ILE A O 1
ATOM 783 N N . ASP A 1 100 ? 3.810 20.072 5.355 1.00 72.62 100 ASP A N 1
ATOM 784 C CA . ASP A 1 100 ? 4.157 20.136 6.780 1.00 72.62 100 ASP A CA 1
ATOM 785 C C . ASP A 1 100 ? 3.061 20.827 7.611 1.00 72.62 100 ASP A C 1
ATOM 787 O O . ASP A 1 100 ? 2.681 20.354 8.680 1.00 72.62 100 ASP A O 1
ATOM 791 N N . GLN A 1 101 ? 2.441 21.878 7.063 1.00 77.62 101 GLN A N 1
ATOM 792 C CA . GLN A 1 101 ? 1.295 22.556 7.683 1.00 77.62 101 GLN A CA 1
ATOM 793 C C . GLN A 1 101 ? 0.019 21.703 7.741 1.00 77.62 101 GLN A C 1
ATOM 795 O O . GLN A 1 101 ? -0.847 21.956 8.581 1.00 77.62 101 GLN A O 1
ATOM 800 N N . MET A 1 102 ? -0.119 20.706 6.862 1.00 81.88 102 MET A N 1
ATOM 801 C CA . MET A 1 102 ? -1.236 19.756 6.886 1.00 81.88 102 MET A CA 1
ATOM 802 C C . MET A 1 102 ? -1.009 18.600 7.864 1.00 81.88 102 MET A C 1
ATOM 804 O O . MET A 1 102 ? -1.955 17.870 8.173 1.00 81.88 102 MET A O 1
ATOM 808 N N . LEU A 1 103 ? 0.217 18.416 8.364 1.00 78.88 103 LEU A N 1
ATOM 809 C CA . LEU A 1 103 ? 0.490 17.397 9.363 1.00 78.88 103 LEU A CA 1
ATOM 810 C C . LEU A 1 103 ? -0.034 17.859 10.731 1.00 78.88 103 LEU A C 1
ATOM 812 O O . LEU A 1 103 ? 0.248 18.975 11.177 1.00 78.88 103 LEU A O 1
ATOM 816 N N . PRO A 1 104 ? -0.795 17.011 11.445 1.00 79.75 104 PRO A N 1
ATOM 817 C CA . PRO A 1 104 ? -1.249 17.344 12.784 1.00 79.75 104 PRO A CA 1
ATOM 818 C C . PRO A 1 104 ? -0.036 17.503 13.704 1.00 79.75 104 PRO A C 1
ATOM 820 O O . PRO A 1 104 ? 0.722 16.556 13.928 1.00 79.75 104 PRO A O 1
ATOM 823 N N . LYS A 1 105 ? 0.137 18.707 14.258 1.00 68.31 105 LYS A N 1
ATOM 824 C CA . LYS A 1 105 ? 1.207 18.998 15.217 1.00 68.31 105 LYS A CA 1
ATOM 825 C C . LYS A 1 105 ? 1.057 18.077 16.427 1.00 68.31 105 LYS A C 1
ATOM 827 O O . LYS A 1 105 ? 0.071 18.159 17.165 1.00 68.31 105 LYS A O 1
ATOM 832 N N . LYS A 1 106 ? 2.026 17.185 16.641 1.00 61.25 106 LYS A N 1
ATOM 833 C CA . LYS A 1 106 ? 2.095 16.392 17.873 1.00 61.25 106 LYS A CA 1
ATOM 834 C C . LYS A 1 106 ? 2.394 17.344 19.033 1.00 61.25 106 LYS A C 1
ATOM 836 O O . LYS A 1 106 ? 3.332 18.129 18.959 1.00 61.25 106 LYS A O 1
ATOM 841 N N . LYS A 1 107 ? 1.595 17.291 20.105 1.00 40.47 107 LYS A N 1
ATOM 842 C CA . LYS A 1 107 ? 1.883 18.038 21.341 1.00 40.47 107 LYS A CA 1
ATOM 843 C C . LYS A 1 107 ? 3.242 17.589 21.892 1.00 40.47 107 LYS A C 1
ATOM 845 O O . LYS A 1 107 ? 3.389 16.411 22.207 1.00 40.47 107 LYS A O 1
ATOM 850 N N . GLY A 1 108 ? 4.179 18.527 22.034 1.00 61.94 108 GLY A N 1
ATOM 851 C CA . GLY A 1 108 ? 5.480 18.309 22.681 1.00 61.94 108 GLY A CA 1
ATOM 852 C C . GLY A 1 108 ? 6.720 18.552 21.815 1.00 61.94 108 GLY A C 1
ATOM 853 O O . GLY A 1 108 ? 7.799 18.143 22.234 1.00 61.94 108 GLY A O 1
ATOM 854 N N . GLN A 1 109 ? 6.576 19.174 20.643 1.00 50.28 109 GLN A N 1
ATOM 855 C CA . GLN A 1 109 ? 7.693 19.762 19.896 1.00 50.28 109 GLN A CA 1
ATOM 856 C C . GLN A 1 109 ? 7.863 21.236 20.266 1.00 50.28 109 GLN A C 1
ATOM 858 O O . GLN A 1 109 ? 6.817 21.891 20.494 1.00 50.28 109 GLN A O 1
#

Organism: NCBI:txid265563

Foldseek 3Di:
DVVVVVVVLLVVLLVVDDDDPPDDPVNSSVVSVVVVVCCVVVVVDVPPPPPPPPPPPPDPDPPPPDDPVVVVVVVVVVVVCVVPDDDPVVCVPCPVVVVVVVDPDDPPD